Protein AF-A0A660UXW5-F1 (afdb_monomer_lite)

Radius of gyration: 20.53 Å; chains: 1; bounding box: 54×39×56 Å

Secondary structure (DSSP, 8-state):
----PPPP--GGG----S---------------S-----PPPEEEEEEE-SSEEEEEEE-TTS-EEEEEEEPPP-----------

Foldseek 3Di:
DDDPDDDDDDPVVDDDDDDDDDDPDPDDPPPDDDDPQPQDDFDWDFPADDPFWTWIWTQHSVRDIDIDIGGDDPPPPPPPDDDDD

Structure (mmCIF, N/CA/C/O backbone):
data_AF-A0A660UXW5-F1
#
_entry.id   AF-A0A660UXW5-F1
#
loop_
_atom_site.group_PDB
_atom_site.id
_atom_site.type_symbol
_atom_site.label_atom_id
_atom_site.label_alt_id
_atom_site.label_comp_id
_atom_site.label_asym_id
_atom_site.label_entity_id
_atom_site.label_seq_id
_atom_site.pdbx_PDB_ins_code
_atom_site.Cartn_x
_atom_site.Cartn_y
_atom_site.Cartn_z
_atom_site.occupancy
_atom_site.B_iso_or_equiv
_atom_site.auth_seq_id
_atom_site.auth_comp_id
_atom_site.auth_asym_id
_atom_site.auth_atom_id
_atom_site.pdbx_PDB_model_num
ATOM 1 N N . MET A 1 1 ? -1.389 28.104 -18.415 1.00 43.00 1 MET A N 1
ATOM 2 C CA . MET A 1 1 ? -1.567 26.840 -17.670 1.00 43.00 1 MET A CA 1
ATOM 3 C C . MET A 1 1 ? -0.398 26.728 -16.712 1.00 43.00 1 MET A C 1
ATOM 5 O O . MET A 1 1 ? 0.722 26.509 -17.159 1.00 43.00 1 MET A O 1
ATOM 9 N N . GLU A 1 2 ? -0.628 27.033 -15.438 1.00 45.59 2 GLU A N 1
ATOM 10 C CA . GLU A 1 2 ? 0.416 27.020 -14.413 1.00 45.59 2 GLU A CA 1
ATOM 11 C C . GLU A 1 2 ? 0.775 25.568 -14.093 1.00 45.59 2 GLU A C 1
ATOM 13 O O . GLU A 1 2 ? -0.089 24.748 -13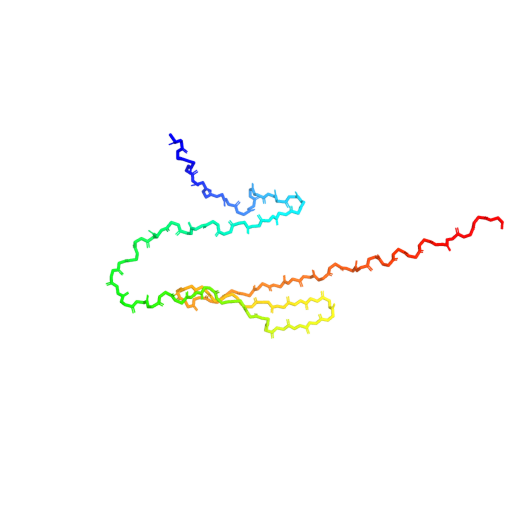.789 1.00 45.59 2 GLU A O 1
ATOM 18 N N . LYS A 1 3 ? 2.048 25.221 -14.270 1.00 53.66 3 LYS A N 1
ATOM 19 C CA . LYS A 1 3 ? 2.550 23.867 -14.068 1.00 53.66 3 LYS A CA 1
ATOM 20 C C . LYS A 1 3 ? 2.861 23.735 -12.581 1.00 53.66 3 LYS A C 1
ATOM 22 O O . LYS A 1 3 ? 3.906 24.205 -12.144 1.00 53.66 3 LYS A O 1
ATOM 27 N N . THR A 1 4 ? 1.955 23.144 -11.807 1.00 56.81 4 THR A N 1
ATOM 28 C CA . THR A 1 4 ? 2.200 22.824 -10.397 1.00 56.81 4 THR A CA 1
ATOM 29 C C . THR A 1 4 ? 3.408 21.897 -10.313 1.00 56.81 4 THR A C 1
ATOM 31 O O . THR A 1 4 ? 3.351 20.721 -10.675 1.00 56.81 4 THR A O 1
ATOM 34 N N . ALA A 1 5 ? 4.549 22.448 -9.906 1.00 63.38 5 ALA A N 1
ATOM 35 C CA . ALA A 1 5 ? 5.739 21.666 -9.634 1.00 63.38 5 ALA A CA 1
ATOM 36 C C . ALA A 1 5 ? 5.463 20.833 -8.378 1.00 63.38 5 ALA A C 1
ATOM 38 O O . ALA A 1 5 ? 5.203 21.375 -7.308 1.00 63.38 5 ALA A O 1
ATOM 39 N N . GLY A 1 6 ? 5.462 19.507 -8.511 1.00 68.44 6 GLY A N 1
ATOM 40 C CA . GLY A 1 6 ? 5.392 18.628 -7.349 1.00 68.44 6 GLY A CA 1
ATOM 41 C C . GLY A 1 6 ? 6.628 18.838 -6.477 1.00 68.44 6 GLY A C 1
ATOM 42 O O . GLY A 1 6 ? 7.753 18.775 -6.975 1.00 68.44 6 GLY A O 1
ATOM 43 N N . HIS A 1 7 ? 6.426 19.088 -5.187 1.00 70.19 7 HIS A N 1
ATOM 44 C CA . HIS A 1 7 ? 7.505 19.205 -4.212 1.00 70.19 7 HIS A CA 1
ATOM 45 C C . HIS A 1 7 ? 7.639 17.893 -3.434 1.00 70.19 7 HIS A C 1
ATOM 47 O O . HIS A 1 7 ? 6.643 17.298 -3.028 1.00 70.19 7 HIS A O 1
ATOM 53 N N . VAL A 1 8 ? 8.876 17.433 -3.236 1.00 78.88 8 VAL A N 1
ATOM 54 C CA . VAL A 1 8 ? 9.171 16.275 -2.382 1.00 78.88 8 VAL A CA 1
ATOM 55 C C . VAL A 1 8 ? 9.266 16.761 -0.940 1.00 78.88 8 VAL A C 1
ATOM 57 O O . VAL A 1 8 ? 10.061 17.652 -0.648 1.00 78.88 8 VAL A O 1
ATOM 60 N N . ILE A 1 9 ? 8.467 16.174 -0.050 1.00 81.94 9 ILE A N 1
ATOM 61 C CA . ILE A 1 9 ? 8.417 16.523 1.376 1.00 81.94 9 ILE A CA 1
ATOM 62 C C . ILE A 1 9 ? 8.861 15.303 2.194 1.00 81.94 9 ILE A C 1
ATOM 64 O O . ILE A 1 9 ? 8.583 14.164 1.812 1.00 81.94 9 ILE A O 1
ATOM 68 N N . LYS A 1 10 ? 9.584 15.522 3.299 1.00 84.94 10 LYS A N 1
ATOM 69 C CA . LYS A 1 10 ? 9.999 14.445 4.212 1.00 84.94 10 LYS A CA 1
ATOM 70 C C . LYS A 1 10 ? 8.790 13.919 4.989 1.00 84.94 10 LYS A C 1
ATOM 72 O O . LYS A 1 10 ? 7.921 14.692 5.375 1.00 84.94 10 LYS A O 1
ATOM 77 N N . SER A 1 11 ? 8.764 12.617 5.274 1.00 74.88 11 SER A N 1
ATOM 78 C CA . SER A 1 11 ? 7.634 11.949 5.945 1.00 74.88 11 SER A CA 1
ATOM 79 C C . SER A 1 11 ? 7.270 12.562 7.296 1.00 74.88 11 SER A C 1
ATOM 81 O O . SER A 1 11 ? 6.097 12.665 7.624 1.00 74.88 11 SER A O 1
ATOM 83 N N . ASN A 1 12 ? 8.271 12.994 8.065 1.00 84.50 12 ASN A N 1
ATOM 84 C CA . ASN A 1 12 ? 8.064 13.535 9.410 1.00 84.50 12 ASN A CA 1
ATOM 85 C C . ASN A 1 12 ? 7.461 14.947 9.392 1.00 84.50 12 ASN A C 1
ATOM 87 O O . ASN A 1 12 ? 6.954 15.402 10.412 1.00 84.50 12 ASN A O 1
ATOM 91 N N . ASP A 1 13 ? 7.498 15.608 8.235 1.00 81.88 13 ASP A N 1
ATOM 92 C CA . ASP A 1 13 ? 6.995 16.967 8.040 1.00 81.88 13 ASP A CA 1
ATOM 93 C C . ASP A 1 13 ? 5.578 16.963 7.433 1.00 81.88 13 ASP A C 1
ATOM 95 O O . ASP A 1 13 ? 5.026 18.021 7.132 1.00 81.88 13 ASP A O 1
ATOM 99 N N . VAL A 1 14 ? 4.972 15.781 7.237 1.00 78.38 14 VAL A N 1
ATOM 100 C CA . VAL A 1 14 ? 3.634 15.629 6.652 1.00 78.38 14 VAL A CA 1
ATOM 101 C C . VAL A 1 14 ? 2.735 14.825 7.580 1.00 78.38 14 VAL A C 1
ATOM 103 O O . VAL A 1 14 ? 3.003 13.668 7.895 1.00 78.38 14 VAL A O 1
ATOM 106 N N . LYS A 1 15 ? 1.601 15.424 7.950 1.00 81.50 15 LYS A N 1
ATOM 107 C CA . 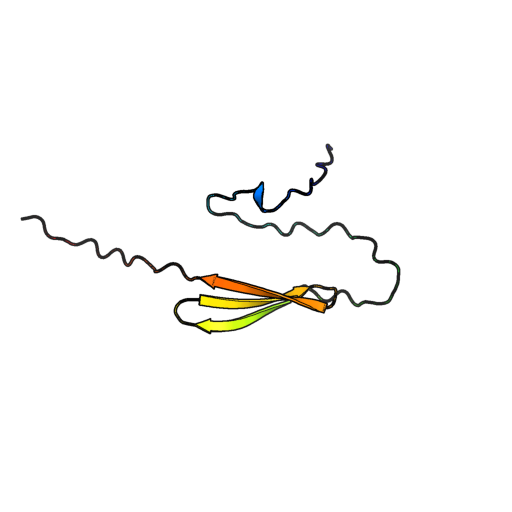LYS A 1 15 ? 0.500 14.747 8.634 1.00 81.50 15 LYS A CA 1
ATOM 108 C C . LYS A 1 15 ? -0.745 14.818 7.754 1.00 81.50 15 LYS A C 1
ATOM 110 O O . LYS A 1 15 ? -1.174 15.904 7.380 1.00 81.50 15 LYS A O 1
ATOM 115 N N . LEU A 1 16 ? -1.302 13.661 7.406 1.00 77.81 16 LEU A N 1
ATOM 116 C CA . LEU A 1 16 ? -2.552 13.553 6.654 1.00 77.81 16 LEU A CA 1
ATOM 117 C C . LEU A 1 16 ? -3.677 13.217 7.635 1.00 77.81 16 LEU A C 1
ATOM 119 O O . LEU A 1 16 ? -3.699 12.127 8.200 1.00 77.81 16 LEU A O 1
ATOM 123 N N . GLU A 1 17 ? -4.603 14.149 7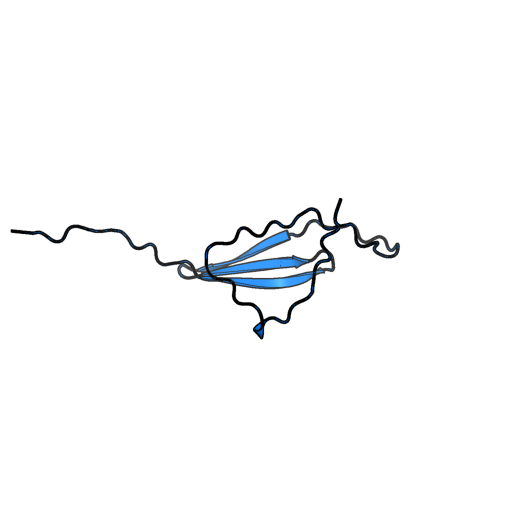.847 1.00 83.12 17 GLU A N 1
ATOM 124 C CA . GLU A 1 17 ? -5.752 13.963 8.740 1.00 83.12 17 GLU A CA 1
ATOM 125 C C . GLU A 1 17 ? -7.058 13.882 7.940 1.00 83.12 17 GLU A C 1
ATOM 127 O O . GLU A 1 17 ? -7.392 14.796 7.191 1.00 83.12 17 GLU A O 1
ATOM 132 N N . GLY A 1 18 ? -7.804 12.784 8.094 1.00 77.38 18 GLY A N 1
ATOM 133 C CA . GLY A 1 18 ? -9.082 12.563 7.408 1.00 77.38 18 GLY A CA 1
ATOM 134 C C . GLY A 1 18 ? -9.031 11.486 6.320 1.00 77.38 18 GLY A C 1
ATOM 135 O O . GLY A 1 18 ? -8.123 10.656 6.272 1.00 77.38 18 GLY A O 1
ATOM 136 N N . ARG A 1 19 ? -10.060 11.455 5.463 1.00 76.50 19 ARG A N 1
ATOM 137 C CA . ARG A 1 19 ? -10.219 10.441 4.409 1.00 76.50 19 ARG A CA 1
ATOM 138 C C . ARG A 1 19 ? -9.733 11.006 3.079 1.00 76.50 19 ARG A C 1
ATOM 140 O O . ARG A 1 19 ? -10.357 11.908 2.528 1.00 76.50 19 ARG A O 1
ATOM 147 N N . PHE A 1 20 ? -8.647 10.452 2.551 1.00 73.00 20 PHE A N 1
ATOM 148 C CA . PHE A 1 20 ? -8.064 10.903 1.290 1.00 73.00 20 PHE A CA 1
ATOM 149 C C . PHE A 1 20 ? -8.280 9.872 0.191 1.00 73.00 20 PHE A C 1
ATOM 151 O O . PHE A 1 20 ? -8.099 8.672 0.395 1.00 73.00 20 PHE A O 1
ATOM 158 N N . ARG A 1 21 ? -8.640 10.356 -0.997 1.00 64.50 21 ARG A N 1
ATOM 159 C CA . ARG A 1 21 ? -8.655 9.556 -2.217 1.00 64.50 21 ARG A CA 1
ATOM 160 C C . ARG A 1 21 ? -7.345 9.821 -2.943 1.00 64.50 21 ARG A C 1
ATOM 162 O O . ARG A 1 21 ? -7.141 10.910 -3.469 1.00 64.50 21 ARG A O 1
ATOM 169 N N . LEU A 1 22 ? -6.447 8.843 -2.917 1.00 67.75 22 LEU A N 1
ATOM 170 C CA . LEU A 1 22 ? -5.207 8.909 -3.679 1.00 67.75 22 LEU A CA 1
ATOM 171 C C . LEU A 1 22 ? -5.555 8.726 -5.155 1.00 67.75 22 LEU A C 1
ATOM 173 O O . LEU A 1 22 ? -5.863 7.621 -5.598 1.00 67.75 22 LEU A O 1
ATOM 177 N N . ASP A 1 23 ? -5.557 9.826 -5.900 1.00 62.56 23 ASP A N 1
ATOM 178 C CA . ASP A 1 23 ? -5.609 9.775 -7.353 1.00 62.56 23 ASP A CA 1
ATOM 179 C C . ASP A 1 23 ? -4.187 9.525 -7.857 1.00 62.56 23 ASP A C 1
ATOM 181 O O . ASP A 1 23 ? -3.316 10.398 -7.792 1.00 62.56 23 ASP A O 1
ATOM 185 N N . ALA A 1 24 ? -3.929 8.306 -8.326 1.00 54.56 24 ALA A N 1
ATOM 186 C CA . ALA A 1 24 ? -2.741 8.010 -9.109 1.00 54.56 24 ALA A CA 1
ATOM 187 C C . ALA A 1 24 ? -2.939 8.611 -10.508 1.00 54.56 24 ALA A C 1
ATOM 189 O O . ALA A 1 24 ? -3.076 7.878 -11.489 1.00 54.56 24 ALA A O 1
ATOM 190 N N . GLY A 1 25 ? -3.008 9.946 -10.588 1.00 52.66 25 GLY A N 1
ATOM 191 C CA . GLY A 1 25 ? -3.141 10.665 -11.848 1.00 52.66 25 GLY A CA 1
ATOM 192 C C . GLY A 1 25 ? -2.125 10.127 -12.853 1.00 52.66 25 GLY A C 1
ATOM 193 O O . GLY A 1 25 ? -1.037 9.709 -12.449 1.00 52.66 25 GLY A O 1
ATOM 194 N N . GLN A 1 26 ? -2.500 10.086 -14.141 1.00 48.75 26 GLN A N 1
ATOM 195 C CA . GLN A 1 26 ? -1.682 9.538 -15.232 1.00 48.75 26 GLN A CA 1
ATOM 196 C C . GLN A 1 26 ? -0.209 9.884 -15.014 1.00 48.75 26 GLN A C 1
ATOM 198 O O . GLN A 1 26 ? 0.199 11.033 -15.190 1.00 48.75 26 GLN A O 1
ATOM 203 N N . ALA A 1 27 ? 0.568 8.884 -14.584 1.00 53.09 27 ALA A N 1
ATOM 204 C CA . ALA A 1 27 ? 1.984 9.049 -14.331 1.00 53.09 27 ALA A CA 1
ATOM 205 C C . ALA A 1 27 ? 2.597 9.659 -15.590 1.00 53.09 27 ALA A C 1
ATOM 207 O O . ALA A 1 27 ? 2.583 9.027 -16.651 1.00 53.09 27 ALA A O 1
ATOM 208 N N . ALA A 1 28 ? 3.077 10.903 -15.491 1.00 51.81 28 ALA A N 1
ATOM 209 C CA . ALA A 1 28 ? 3.782 11.536 -16.592 1.00 51.81 28 ALA A CA 1
ATOM 210 C C . ALA A 1 28 ? 4.866 10.549 -17.050 1.00 51.81 28 ALA A C 1
ATOM 212 O O . ALA A 1 28 ? 5.574 10.019 -16.185 1.00 51.81 28 ALA A O 1
ATOM 213 N N . PRO A 1 29 ? 4.978 10.243 -18.357 1.00 44.78 29 PRO A N 1
ATOM 214 C CA . PRO A 1 29 ? 5.892 9.218 -18.818 1.00 44.78 29 PRO A CA 1
ATOM 215 C C . PRO A 1 29 ? 7.305 9.668 -18.472 1.00 44.78 29 PRO A C 1
ATOM 217 O O . PRO A 1 29 ? 7.904 10.509 -19.144 1.00 44.78 29 PRO A O 1
ATOM 220 N N . ARG A 1 30 ? 7.843 9.120 -17.381 1.00 50.19 30 ARG A N 1
ATOM 221 C CA . ARG A 1 30 ? 9.262 9.199 -17.087 1.00 50.19 30 ARG A CA 1
ATOM 222 C C . ARG A 1 30 ? 9.900 8.473 -18.261 1.00 50.19 30 ARG A C 1
ATOM 224 O O . ARG A 1 30 ? 9.638 7.286 -18.444 1.00 50.19 30 ARG A O 1
ATOM 231 N N . ARG A 1 31 ? 10.622 9.206 -19.115 1.00 45.28 31 ARG A N 1
ATOM 232 C CA . ARG A 1 31 ? 11.368 8.636 -20.242 1.00 45.28 31 ARG A CA 1
ATOM 233 C C . ARG A 1 31 ? 12.332 7.600 -19.667 1.00 45.28 31 ARG A C 1
ATOM 235 O O . ARG A 1 31 ? 13.421 7.949 -19.224 1.00 45.28 31 ARG A O 1
ATOM 242 N N . ALA A 1 32 ? 11.892 6.349 -19.606 1.00 45.81 32 ALA A N 1
ATOM 243 C CA . ALA A 1 32 ? 12.759 5.222 -19.357 1.00 45.81 32 ALA A CA 1
ATOM 244 C C . ALA A 1 32 ? 13.709 5.166 -20.552 1.00 45.81 32 ALA A C 1
ATOM 246 O O . ALA A 1 32 ? 13.262 5.168 -21.703 1.00 45.81 32 ALA A O 1
ATOM 247 N N . SER A 1 33 ? 15.014 5.208 -20.283 1.00 46.56 33 SER A N 1
ATOM 248 C CA . SER A 1 33 ? 16.021 4.919 -21.296 1.00 46.56 33 SER A CA 1
ATOM 249 C C . SER A 1 33 ? 15.662 3.594 -21.954 1.00 46.56 33 SER A C 1
ATOM 251 O O . SER A 1 33 ? 15.370 2.624 -21.254 1.00 46.56 33 SER A O 1
ATOM 253 N N . ALA A 1 34 ? 15.651 3.595 -23.282 1.00 46.88 34 ALA A N 1
ATOM 254 C CA . ALA A 1 34 ? 15.300 2.468 -24.124 1.00 46.88 34 ALA A CA 1
ATOM 255 C C . ALA A 1 34 ? 16.057 1.195 -23.708 1.00 46.88 34 ALA A C 1
ATOM 257 O O . ALA A 1 34 ? 17.216 0.986 -24.044 1.00 46.88 34 ALA A O 1
ATOM 258 N N . GLY A 1 35 ? 15.366 0.351 -22.961 1.00 45.03 35 GLY A N 1
ATOM 259 C CA . GLY A 1 35 ? 15.659 -1.049 -22.727 1.00 45.03 35 GLY A CA 1
ATOM 260 C C . GLY A 1 35 ? 14.292 -1.692 -22.593 1.00 45.03 35 GLY A C 1
ATOM 261 O O . GLY A 1 35 ? 13.451 -1.155 -21.876 1.00 45.03 35 GLY A O 1
ATOM 262 N N . ASN A 1 36 ? 14.035 -2.746 -23.363 1.00 45.16 36 ASN A N 1
ATOM 263 C CA . ASN A 1 36 ? 12.730 -3.387 -23.528 1.00 45.16 36 ASN A CA 1
ATOM 264 C C . ASN A 1 36 ? 12.188 -3.955 -22.204 1.00 45.16 36 ASN A C 1
ATOM 266 O O . ASN A 1 36 ? 12.193 -5.160 -21.984 1.00 45.16 36 ASN A O 1
ATOM 270 N N . VAL A 1 37 ? 11.720 -3.089 -21.312 1.00 51.50 37 VAL A N 1
ATOM 271 C CA . VAL A 1 37 ? 10.959 -3.465 -20.129 1.00 51.50 37 VAL A CA 1
ATOM 272 C C . VAL A 1 37 ? 9.508 -3.253 -20.504 1.00 51.50 37 VAL A C 1
ATOM 274 O O . VAL A 1 37 ? 9.006 -2.128 -20.517 1.00 51.50 37 VAL A O 1
ATOM 277 N N . THR A 1 38 ? 8.849 -4.346 -20.876 1.00 53.12 38 THR A N 1
ATOM 278 C CA . THR A 1 38 ? 7.395 -4.407 -20.997 1.00 53.12 38 THR A CA 1
ATOM 279 C C . THR A 1 38 ? 6.814 -3.807 -19.721 1.00 53.12 38 THR A C 1
ATOM 281 O O . THR A 1 38 ? 7.001 -4.354 -18.636 1.00 53.12 38 THR A O 1
ATOM 2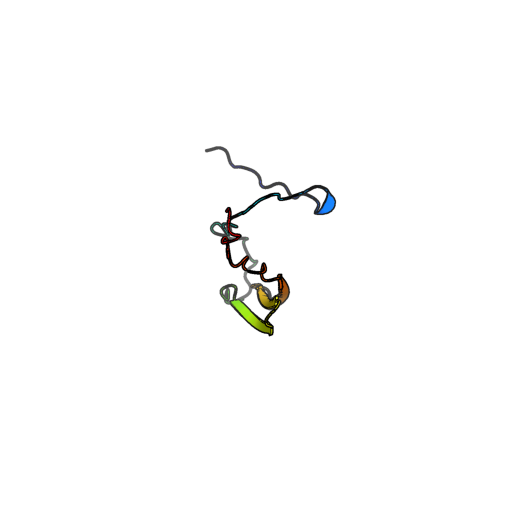84 N N . LEU A 1 39 ? 6.188 -2.633 -19.830 1.00 50.09 39 LEU A N 1
ATOM 285 C CA . LEU A 1 39 ? 5.614 -1.912 -18.697 1.00 50.09 39 LEU A CA 1
ATOM 286 C C . LEU A 1 39 ? 4.432 -2.723 -18.157 1.00 50.09 39 LEU A C 1
ATOM 288 O O . LEU A 1 39 ? 3.292 -2.505 -18.563 1.00 50.09 39 LEU A O 1
ATOM 292 N N . ALA A 1 40 ? 4.702 -3.670 -17.260 1.00 57.97 40 ALA A N 1
ATOM 293 C CA . ALA A 1 40 ? 3.664 -4.379 -16.534 1.00 57.97 40 ALA A CA 1
ATOM 294 C C . ALA A 1 40 ? 2.823 -3.349 -15.769 1.00 57.97 40 ALA A C 1
ATOM 296 O O . ALA A 1 40 ? 3.353 -2.395 -15.189 1.00 57.97 40 ALA A O 1
ATOM 297 N N . GLN A 1 41 ? 1.500 -3.493 -15.815 1.00 61.12 41 GLN A N 1
ATOM 298 C CA . GLN A 1 41 ? 0.629 -2.664 -14.990 1.00 61.12 41 GLN A CA 1
ATOM 299 C C . GLN A 1 41 ? 0.953 -2.931 -13.511 1.00 61.12 41 GLN A C 1
ATOM 301 O O . GLN A 1 41 ? 1.302 -4.066 -13.183 1.00 61.12 41 GLN A O 1
ATOM 306 N N . PRO A 1 42 ? 0.880 -1.919 -12.626 1.00 61.84 42 PRO A N 1
ATOM 307 C CA . PRO A 1 42 ? 1.053 -2.147 -11.197 1.00 61.84 42 PRO A CA 1
ATOM 308 C C . PRO A 1 42 ? 0.027 -3.189 -10.745 1.00 61.84 42 PRO A C 1
ATOM 310 O O . PRO A 1 42 ? -1.171 -2.989 -10.941 1.00 61.84 42 PRO A O 1
ATOM 313 N N . GLN A 1 43 ? 0.499 -4.307 -10.201 1.00 75.69 43 GLN A N 1
ATOM 314 C CA . GLN A 1 43 ? -0.357 -5.380 -9.700 1.00 75.69 43 GLN A CA 1
ATOM 315 C C . GLN A 1 43 ? -0.421 -5.282 -8.180 1.00 75.69 43 GLN A C 1
ATOM 317 O O . GLN A 1 43 ? 0.611 -5.131 -7.522 1.00 75.69 43 GLN A O 1
ATOM 322 N N . VAL A 1 44 ? -1.640 -5.345 -7.648 1.00 84.19 44 VAL A N 1
ATOM 323 C CA . VAL A 1 44 ? -1.905 -5.416 -6.212 1.00 84.19 44 VAL A CA 1
ATOM 324 C C . VAL A 1 44 ? -2.503 -6.783 -5.923 1.00 84.19 44 VAL A C 1
ATOM 326 O O . VAL A 1 44 ? -3.485 -7.167 -6.557 1.00 84.19 44 VAL A O 1
ATOM 329 N N . LEU A 1 45 ? -1.911 -7.508 -4.980 1.00 89.19 45 LEU A N 1
ATOM 330 C CA . LEU A 1 45 ? -2.354 -8.834 -4.562 1.00 89.19 45 LEU A CA 1
ATOM 331 C C . LEU A 1 45 ? -2.532 -8.860 -3.045 1.00 89.19 45 LEU A C 1
ATOM 333 O O . LEU A 1 45 ? -1.641 -8.436 -2.318 1.00 89.19 45 LEU A O 1
ATOM 337 N N . VAL A 1 46 ? -3.655 -9.385 -2.556 1.00 91.19 46 VAL A N 1
ATOM 338 C CA . VAL A 1 46 ? -3.803 -9.700 -1.128 1.00 91.19 46 VAL A CA 1
ATOM 339 C C . VAL A 1 46 ? -3.019 -10.981 -0.856 1.00 91.19 46 VAL A C 1
ATOM 341 O O . VAL A 1 46 ? -3.367 -12.036 -1.381 1.00 91.19 46 VAL A O 1
ATOM 344 N N . VAL A 1 47 ? -1.946 -10.877 -0.076 1.00 93.25 47 VAL A N 1
ATOM 345 C CA . VAL A 1 47 ? -1.069 -12.009 0.269 1.00 93.25 47 VAL A CA 1
ATOM 346 C C . VAL A 1 47 ? -1.392 -12.598 1.639 1.00 93.25 47 VAL A C 1
ATOM 348 O O . VAL A 1 47 ? -1.056 -13.747 1.904 1.00 93.25 47 VAL A O 1
ATOM 351 N N . GLU A 1 48 ? -2.092 -11.841 2.485 1.00 92.94 48 GLU A N 1
ATOM 352 C CA . GLU A 1 48 ? -2.613 -12.310 3.765 1.00 92.94 48 GLU A CA 1
ATOM 353 C C . GLU A 1 48 ? -3.948 -11.628 4.068 1.00 92.94 48 GLU A C 1
ATOM 355 O O . GLU A 1 48 ? -4.116 -10.434 3.807 1.00 92.94 48 GLU A O 1
ATOM 360 N N . ASN A 1 49 ? -4.896 -12.381 4.621 1.00 92.12 49 ASN A N 1
ATOM 361 C CA . ASN A 1 49 ? -6.206 -11.870 5.003 1.00 92.12 49 ASN A CA 1
ATOM 362 C C . ASN A 1 49 ? -6.617 -12.460 6.356 1.00 92.12 49 ASN A C 1
ATOM 364 O O . ASN A 1 49 ? -6.911 -13.652 6.441 1.00 92.12 49 ASN A O 1
ATOM 368 N N . GLN A 1 50 ? -6.622 -11.620 7.386 1.00 92.25 50 GLN A N 1
ATOM 369 C CA . GLN A 1 50 ? -7.023 -11.935 8.755 1.00 92.25 50 GLN A CA 1
ATOM 370 C C . GLN A 1 50 ? -8.292 -11.153 9.123 1.00 92.25 50 GLN A C 1
ATOM 372 O O . GLN A 1 50 ? -8.615 -10.166 8.462 1.00 92.25 50 GLN A O 1
ATOM 377 N N . PRO A 1 51 ? -9.024 -11.543 10.178 1.00 87.62 51 PRO A N 1
ATOM 378 C CA . PRO A 1 51 ? -10.197 -10.795 10.633 1.00 87.62 51 PRO A CA 1
ATOM 379 C C . PRO A 1 51 ? -9.894 -9.341 11.032 1.00 87.62 51 PRO A C 1
ATOM 381 O O . PRO A 1 51 ? -10.750 -8.472 10.879 1.00 87.62 51 PRO A O 1
ATOM 384 N N . GLU A 1 52 ? -8.687 -9.065 11.527 1.00 90.69 52 GLU A N 1
ATOM 385 C CA . GLU A 1 52 ? -8.279 -7.748 12.028 1.00 90.69 52 GLU A CA 1
ATOM 386 C C . GLU A 1 52 ? -7.534 -6.913 10.978 1.00 90.69 52 GLU A C 1
ATOM 388 O O . GLU A 1 52 ? -7.597 -5.683 11.006 1.00 90.69 52 GLU A O 1
ATOM 393 N N . PHE A 1 53 ? -6.847 -7.557 10.030 1.00 91.44 53 PHE A N 1
ATOM 394 C CA . PHE A 1 53 ? -6.050 -6.869 9.015 1.00 91.44 53 PHE A CA 1
ATOM 395 C C . PHE A 1 53 ? -5.894 -7.674 7.722 1.00 91.44 53 PHE A C 1
ATOM 397 O O . PHE A 1 53 ? -6.021 -8.893 7.698 1.00 91.44 53 PHE A O 1
ATOM 404 N N . ALA A 1 54 ? -5.511 -6.994 6.644 1.00 94.94 54 ALA A N 1
ATOM 405 C CA . ALA A 1 54 ? -5.016 -7.629 5.425 1.00 94.94 54 ALA A CA 1
ATOM 406 C C . ALA A 1 54 ? -3.628 -7.103 5.052 1.00 94.94 54 ALA A C 1
ATOM 408 O O . ALA A 1 54 ? -3.296 -5.947 5.322 1.00 94.94 54 ALA A O 1
ATOM 409 N N . VAL A 1 55 ? -2.823 -7.942 4.400 1.00 94.81 55 VAL A N 1
ATOM 410 C CA . VAL A 1 55 ? -1.538 -7.549 3.811 1.00 94.81 55 VAL A CA 1
ATOM 411 C C . VAL A 1 55 ? -1.655 -7.602 2.296 1.00 94.81 55 VAL A C 1
ATOM 413 O O . VAL A 1 55 ? -1.997 -8.633 1.716 1.00 94.81 55 VAL A O 1
ATOM 416 N N . MET A 1 56 ? -1.351 -6.479 1.652 1.00 93.69 56 MET A N 1
ATOM 417 C CA . MET A 1 56 ? -1.323 -6.343 0.200 1.00 93.69 56 MET A CA 1
ATOM 418 C C . MET A 1 56 ? 0.116 -6.207 -0.289 1.00 93.69 56 MET A C 1
ATOM 420 O O . MET A 1 56 ? 0.855 -5.347 0.188 1.00 93.69 56 MET A O 1
ATOM 424 N N . GLU A 1 57 ? 0.502 -7.017 -1.268 1.00 93.44 57 GLU A N 1
ATOM 425 C CA . GLU A 1 57 ? 1.734 -6.853 -2.031 1.00 93.44 57 GLU A CA 1
ATOM 426 C C . GLU A 1 57 ? 1.455 -5.970 -3.252 1.00 93.44 57 GLU A C 1
ATOM 428 O O . GLU A 1 57 ? 0.602 -6.276 -4.088 1.00 93.44 57 GLU A O 1
ATOM 433 N N . VAL A 1 58 ? 2.190 -4.868 -3.359 1.00 90.00 58 VAL A N 1
ATOM 434 C CA . VAL A 1 58 ? 2.212 -3.993 -4.528 1.00 90.00 58 VAL A CA 1
ATOM 435 C C . VAL A 1 58 ? 3.499 -4.262 -5.287 1.00 90.00 58 VAL A C 1
ATOM 437 O O . VAL A 1 58 ? 4.589 -3.985 -4.784 1.00 90.00 58 VAL A O 1
ATOM 440 N N . THR A 1 59 ? 3.376 -4.773 -6.510 1.00 86.62 59 THR A N 1
ATOM 441 C CA . THR A 1 59 ? 4.524 -4.927 -7.406 1.00 86.62 59 THR A CA 1
ATOM 442 C C . THR A 1 59 ? 4.664 -3.676 -8.265 1.00 86.62 59 THR A C 1
ATOM 444 O O . THR A 1 59 ? 3.811 -3.360 -9.103 1.00 86.62 59 THR A O 1
ATOM 447 N N . CYS A 1 60 ? 5.753 -2.942 -8.051 1.00 80.56 60 CYS A N 1
ATOM 448 C CA . CYS A 1 60 ? 6.135 -1.808 -8.873 1.00 80.56 60 CYS A CA 1
ATOM 449 C C . CYS A 1 60 ? 6.540 -2.284 -10.273 1.00 80.56 60 CYS A C 1
ATOM 451 O O . CYS A 1 60 ? 7.020 -3.399 -10.465 1.00 80.56 60 CYS A O 1
ATOM 453 N N . ARG A 1 61 ? 6.436 -1.403 -11.273 1.00 75.00 61 ARG A N 1
ATOM 454 C CA . ARG A 1 61 ? 6.850 -1.719 -12.651 1.00 75.00 61 ARG A CA 1
ATOM 455 C C . ARG A 1 61 ? 8.334 -2.081 -12.780 1.00 75.00 61 ARG A C 1
ATOM 457 O O . ARG A 1 61 ? 8.712 -2.697 -13.767 1.00 75.00 61 ARG A O 1
ATOM 464 N N . CYS A 1 62 ? 9.168 -1.693 -11.813 1.00 79.25 62 CYS A N 1
ATOM 465 C CA . CYS A 1 62 ? 10.578 -2.085 -11.751 1.00 79.25 62 CYS A CA 1
ATOM 466 C C . CYS A 1 62 ? 10.808 -3.470 -11.120 1.00 79.25 62 CYS A C 1
ATOM 468 O O . CYS A 1 62 ? 11.957 -3.865 -10.964 1.00 79.25 62 CYS A O 1
ATOM 470 N N . GLY A 1 63 ? 9.746 -4.186 -10.739 1.00 77.31 63 GLY A N 1
ATOM 471 C CA . GLY A 1 63 ? 9.812 -5.481 -10.059 1.00 77.31 63 GLY A CA 1
ATOM 472 C C . GLY A 1 63 ? 9.957 -5.389 -8.539 1.00 77.31 63 GLY A C 1
ATOM 473 O O . GLY A 1 63 ? 9.823 -6.405 -7.865 1.00 77.31 63 GLY A O 1
ATOM 474 N N . GLU A 1 64 ? 10.180 -4.189 -7.992 1.00 86.00 64 GLU A N 1
ATOM 475 C CA . GLU A 1 64 ? 10.242 -3.974 -6.543 1.00 86.00 64 GLU A CA 1
ATOM 476 C C . GLU A 1 64 ? 8.880 -4.262 -5.904 1.00 86.00 64 GLU A C 1
ATOM 478 O O . GLU A 1 64 ? 7.846 -3.812 -6.410 1.00 86.00 64 GLU A O 1
ATOM 483 N N . LYS A 1 65 ? 8.880 -4.985 -4.785 1.00 89.94 65 LYS A N 1
ATOM 484 C CA . LYS A 1 65 ? 7.669 -5.378 -4.059 1.00 89.94 65 LYS A CA 1
ATOM 485 C C . LYS A 1 65 ? 7.555 -4.583 -2.768 1.00 89.94 65 LYS A C 1
ATOM 487 O O . LYS A 1 65 ? 8.515 -4.458 -2.016 1.00 89.94 65 LYS A O 1
ATOM 492 N N . THR A 1 66 ? 6.373 -4.055 -2.484 1.00 91.12 66 THR A N 1
ATOM 493 C CA . THR A 1 66 ? 6.075 -3.363 -1.224 1.00 91.12 66 THR A CA 1
ATOM 494 C C . THR A 1 66 ? 4.885 -4.021 -0.551 1.00 91.12 66 THR A C 1
ATOM 496 O O . THR A 1 66 ? 3.867 -4.250 -1.195 1.00 91.12 66 THR A O 1
ATOM 499 N N . HIS A 1 67 ? 5.003 -4.290 0.748 1.00 93.06 67 HIS A N 1
ATOM 500 C CA . HIS A 1 67 ? 3.918 -4.844 1.551 1.00 93.06 67 HIS A CA 1
ATOM 501 C C . HIS A 1 67 ? 3.229 -3.731 2.335 1.00 93.06 67 HIS A C 1
ATOM 503 O O . HIS A 1 67 ? 3.878 -2.978 3.060 1.00 93.06 67 HIS A O 1
ATOM 509 N N . ILE A 1 68 ? 1.912 -3.633 2.186 1.00 92.69 68 ILE A N 1
ATOM 510 C CA . ILE A 1 68 ? 1.062 -2.682 2.899 1.00 92.69 68 ILE A CA 1
ATOM 511 C C . ILE A 1 68 ? 0.139 -3.483 3.807 1.00 92.69 68 ILE A C 1
ATOM 513 O O . ILE A 1 68 ? -0.654 -4.288 3.323 1.00 92.69 68 ILE A O 1
ATOM 517 N N . ARG A 1 69 ? 0.227 -3.248 5.117 1.00 94.00 69 ARG A N 1
ATOM 518 C CA . ARG A 1 69 ? -0.716 -3.791 6.094 1.00 94.00 69 ARG A CA 1
ATOM 519 C C . ARG A 1 69 ? -1.853 -2.793 6.312 1.00 94.00 69 ARG A C 1
ATOM 521 O O . ARG A 1 69 ? -1.604 -1.634 6.639 1.00 94.00 69 ARG A O 1
ATOM 528 N N . CYS A 1 70 ? -3.084 -3.246 6.122 1.00 89.06 70 CYS A N 1
ATOM 529 C CA . CYS A 1 70 ? -4.300 -2.471 6.329 1.00 89.06 70 CYS A CA 1
ATOM 530 C C . CYS A 1 70 ? -5.064 -3.036 7.522 1.00 89.06 70 CYS A C 1
ATOM 532 O O . CYS A 1 70 ? -5.530 -4.169 7.459 1.00 89.06 70 CYS A O 1
ATOM 534 N N . GLU A 1 71 ? -5.208 -2.241 8.579 1.00 93.19 71 GLU A N 1
ATOM 535 C CA . GLU A 1 71 ? -6.061 -2.577 9.721 1.00 93.19 71 GLU A CA 1
ATOM 536 C C . GLU A 1 71 ? -7.527 -2.312 9.361 1.00 93.19 71 GLU A C 1
ATOM 538 O O . GLU A 1 71 ? -7.870 -1.226 8.875 1.00 93.19 71 GLU A O 1
ATOM 543 N N . TYR A 1 72 ? -8.400 -3.287 9.605 1.00 88.75 72 TYR A N 1
ATOM 544 C CA . TYR A 1 72 ? -9.834 -3.074 9.486 1.00 88.75 72 TYR A CA 1
ATOM 545 C C . TYR A 1 72 ? -10.318 -2.250 10.680 1.00 88.75 72 TYR A C 1
ATOM 547 O O . TYR A 1 72 ? -10.036 -2.555 11.838 1.00 88.75 72 TYR A O 1
ATOM 555 N N . LEU A 1 73 ? -11.072 -1.184 10.410 1.00 86.19 73 LEU A N 1
ATOM 556 C CA . LEU A 1 73 ? -11.763 -0.478 11.482 1.00 86.19 73 LEU A CA 1
ATOM 557 C C . LEU A 1 73 ? -12.873 -1.389 12.000 1.00 86.19 73 LEU A C 1
ATOM 559 O O . LEU A 1 73 ? -13.703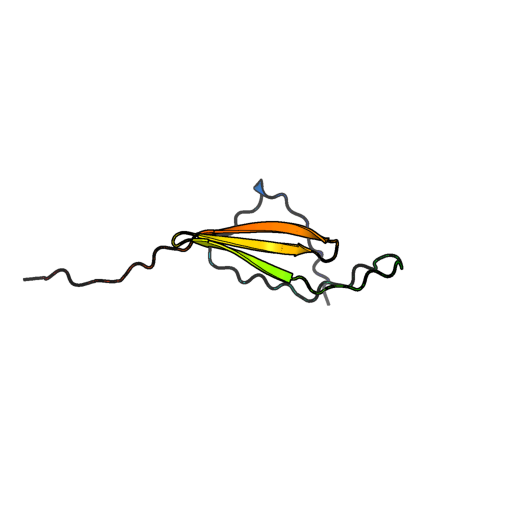 -1.844 11.212 1.00 86.19 73 LEU A O 1
ATOM 563 N N . ALA A 1 74 ? -12.902 -1.622 13.314 1.00 73.50 74 ALA A N 1
ATOM 564 C CA . ALA A 1 74 ? -14.022 -2.299 13.947 1.00 73.50 74 ALA A CA 1
ATOM 565 C C . ALA A 1 74 ? -15.310 -1.576 13.537 1.00 73.50 74 ALA A C 1
ATOM 567 O O . ALA A 1 74 ? -15.480 -0.382 13.807 1.00 73.50 74 ALA A O 1
ATOM 568 N N . THR A 1 75 ? -16.205 -2.282 12.848 1.00 63.00 75 THR A N 1
ATOM 569 C CA . THR A 1 75 ? -17.544 -1.772 12.584 1.00 63.00 75 THR A CA 1
ATOM 570 C C . THR A 1 75 ? -18.192 -1.562 13.945 1.00 63.00 75 THR A C 1
ATOM 572 O O . THR A 1 75 ? -18.508 -2.534 14.634 1.00 63.00 75 THR A O 1
ATOM 575 N N . LYS A 1 76 ? -18.354 -0.304 14.374 1.00 52.72 76 LYS A N 1
ATOM 576 C CA . LYS A 1 76 ? -19.287 0.012 15.454 1.00 52.72 76 LYS A CA 1
ATOM 577 C C . LYS A 1 76 ? -20.650 -0.448 14.957 1.00 52.72 76 LYS A C 1
ATOM 579 O O . LYS A 1 76 ? -21.264 0.221 14.135 1.00 52.72 76 LYS A O 1
ATOM 584 N N . ASN A 1 77 ? -21.082 -1.620 15.404 1.00 50.81 77 ASN A N 1
ATOM 585 C CA . ASN A 1 77 ? -22.487 -1.964 15.363 1.00 50.81 77 ASN A CA 1
ATOM 586 C C . ASN A 1 77 ? -23.171 -0.928 16.256 1.00 50.81 77 ASN A C 1
ATOM 588 O O . ASN A 1 77 ? -23.021 -0.971 17.477 1.00 50.81 77 ASN A O 1
ATOM 592 N N . GLU A 1 78 ? -23.830 0.051 15.642 1.00 51.53 78 GLU A N 1
ATOM 593 C CA . GLU A 1 78 ? -24.760 0.959 16.308 1.00 51.53 78 GLU A CA 1
ATOM 594 C C . GLU A 1 78 ? -25.956 0.130 16.793 1.00 51.53 78 GLU A C 1
ATOM 596 O O . GLU A 1 78 ? -27.007 0.066 16.166 1.00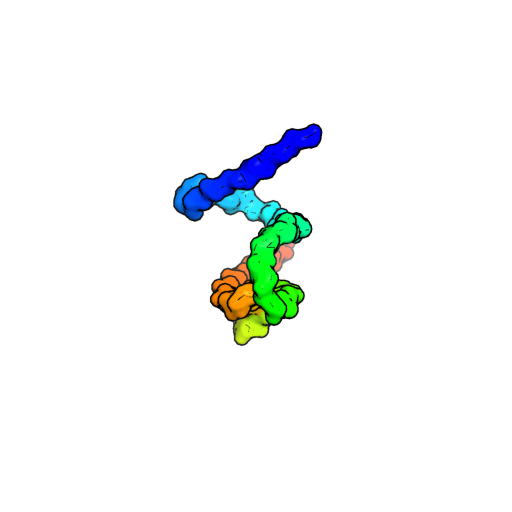 51.53 78 GLU A O 1
ATOM 601 N N . GLY A 1 79 ? -25.763 -0.573 17.905 1.00 48.41 79 GLY A N 1
ATOM 602 C CA . GLY A 1 79 ? -26.839 -1.029 18.768 1.00 48.41 79 GLY A CA 1
ATOM 603 C C . GLY A 1 79 ? -27.176 0.085 19.750 1.00 48.41 79 GLY A C 1
ATOM 604 O O . GLY A 1 79 ? -26.903 -0.050 20.936 1.00 48.41 79 GLY A O 1
ATOM 605 N N . GLU A 1 80 ? -27.708 1.203 19.253 1.00 53.44 80 GLU A N 1
ATOM 606 C CA . GLU A 1 80 ? -28.386 2.188 20.095 1.00 53.44 80 GLU A CA 1
ATOM 607 C C . GLU A 1 80 ? -29.756 1.619 20.458 1.00 53.44 80 GLU A C 1
ATOM 609 O O . GLU A 1 80 ? -30.702 1.685 19.676 1.00 53.44 80 GLU A O 1
ATOM 614 N N . ASN A 1 81 ? -29.844 0.986 21.626 1.00 53.16 81 ASN A N 1
ATOM 615 C CA . ASN A 1 81 ? -31.109 0.861 22.335 1.00 53.16 81 ASN A CA 1
ATOM 616 C C . ASN A 1 81 ? -30.841 0.618 23.826 1.00 53.16 81 ASN A C 1
ATOM 618 O O . ASN A 1 81 ? -31.007 -0.496 24.317 1.00 53.16 81 ASN A O 1
ATOM 622 N N . ASP A 1 82 ? -30.419 1.665 24.539 1.00 48.69 82 ASP A N 1
ATOM 623 C CA . ASP A 1 82 ? -30.567 1.701 25.992 1.00 48.69 82 ASP A CA 1
ATOM 624 C C . ASP A 1 82 ? -31.796 2.535 26.360 1.00 48.69 82 ASP A C 1
ATOM 626 O O . ASP A 1 82 ? -31.951 3.713 26.038 1.00 48.69 82 ASP A O 1
ATOM 630 N N . HIS A 1 83 ? -32.702 1.800 26.983 1.00 53.12 83 HIS A N 1
ATOM 631 C CA . HIS A 1 83 ? -34.060 2.088 27.383 1.00 53.12 83 HIS A CA 1
ATOM 632 C C . HIS A 1 83 ? -34.131 3.290 28.338 1.00 53.12 83 HIS A C 1
ATOM 634 O O . HIS A 1 83 ? -33.560 3.262 29.426 1.00 53.12 83 HIS A O 1
ATOM 640 N N . ALA A 1 84 ? -34.883 4.325 27.961 1.00 48.12 84 ALA A N 1
ATOM 641 C CA . ALA A 1 84 ? -35.391 5.318 28.897 1.00 48.12 84 ALA A CA 1
ATOM 642 C C . ALA A 1 84 ? -36.833 4.954 29.267 1.00 48.12 84 ALA A C 1
ATOM 644 O O . ALA A 1 84 ? -37.727 5.126 28.436 1.00 48.12 84 ALA A O 1
ATOM 645 N N . SER A 1 85 ? -37.045 4.458 30.490 1.00 55.69 85 SER A N 1
ATOM 646 C CA . SER A 1 85 ? -38.179 4.733 31.402 1.00 55.69 85 SER A CA 1
ATOM 647 C C . SER A 1 85 ? -38.181 3.746 32.565 1.00 55.69 85 SER A C 1
ATOM 649 O O . SER A 1 85 ? -38.083 2.529 32.303 1.00 55.69 85 SER A O 1
#

pLDDT: mean 70.58, std 17.51, range [43.0, 94.94]

Sequence (85 aa):
MEKTAGHVIKSNDVKLEGRFRLDAGQAAPRRASAGNVTLAQPQVLVVENQPEFAVMEVTCRCGEKTHIRCEYLATKNEGENDHAS